Protein AF-A0A2V6FEG0-F1 (afdb_monomer_lite)

Sequence (91 aa):
MNTAIRQALWNARDGVADARAMIEQEFSPLIQQQPHLFQLALNEAEAMAWQTGFAHLLFPVLAWEKARAVAEWHARQESIRRTEPILSFSA

pLDDT: mean 90.37, std 11.27, range [55.56, 98.38]

Secondary structure (DSSP, 8-state):
--HHHHHHHHHHHHHHHHHHHHHHHHTHHHHHH-HHHHHHHHHHHHHHHHHTT-HHHHHHHHHHHHHHHHHHHHHHHHHHHHHS-------

Foldseek 3Di:
DDPVVVVVVVVLVVLLVVLVVVLCVVLVVLCVVPVPQLVVQLVVLQVVLVVVVRNSVRSNVSSNVSSVVSVVVVVVVVVVVVPDDPPPPDD

Radius of gyration: 17.92 Å; chains: 1; bounding box: 34×20×63 Å

Structure (mmCIF, N/CA/C/O backbone):
data_AF-A0A2V6FEG0-F1
#
_entry.id   AF-A0A2V6FEG0-F1
#
loop_
_atom_site.group_PDB
_atom_site.id
_atom_site.type_symbol
_atom_site.label_atom_id
_atom_site.label_alt_id
_atom_site.label_comp_id
_atom_site.label_asym_id
_atom_site.label_entity_id
_atom_site.label_seq_id
_atom_site.pdbx_PDB_ins_code
_atom_site.Cartn_x
_atom_site.Cartn_y
_atom_site.Cartn_z
_atom_site.occupancy
_atom_site.B_iso_or_equiv
_atom_site.auth_seq_id
_atom_site.auth_comp_id
_atom_site.auth_asym_id
_atom_site.auth_atom_id
_atom_site.pdbx_PDB_model_num
ATOM 1 N N . MET A 1 1 ? 19.430 12.645 -21.547 1.00 58.34 1 MET A N 1
ATOM 2 C CA . MET A 1 1 ? 18.394 11.762 -20.960 1.00 58.34 1 MET A CA 1
ATOM 3 C C . MET A 1 1 ? 17.338 11.461 -22.025 1.00 58.34 1 MET A C 1
ATOM 5 O O . MET A 1 1 ? 16.851 12.402 -22.638 1.00 58.34 1 MET A O 1
ATOM 9 N N . ASN A 1 2 ? 17.062 10.183 -22.313 1.00 84.44 2 ASN A N 1
ATOM 10 C CA . ASN A 1 2 ? 16.249 9.726 -23.456 1.00 84.44 2 ASN A CA 1
ATOM 11 C C . ASN A 1 2 ? 14.741 10.019 -23.253 1.00 84.44 2 ASN A C 1
ATOM 13 O O . ASN A 1 2 ? 14.204 9.816 -22.165 1.00 84.44 2 ASN A O 1
ATOM 17 N N . THR A 1 3 ? 14.055 10.510 -24.289 1.00 83.31 3 THR A N 1
ATOM 18 C CA . THR A 1 3 ? 12.616 10.843 -24.287 1.00 83.31 3 THR A CA 1
ATOM 19 C C . THR A 1 3 ? 11.722 9.629 -24.007 1.00 83.31 3 THR A C 1
ATOM 21 O O . THR A 1 3 ? 10.740 9.763 -23.284 1.00 83.31 3 THR A O 1
ATOM 24 N N . ALA A 1 4 ? 12.105 8.435 -24.468 1.00 80.88 4 ALA A N 1
ATOM 25 C CA . ALA A 1 4 ? 11.367 7.194 -24.225 1.00 80.88 4 ALA A CA 1
ATOM 26 C C . ALA A 1 4 ? 11.383 6.774 -22.743 1.00 80.88 4 ALA A C 1
ATOM 28 O O . ALA A 1 4 ? 10.362 6.349 -22.210 1.00 80.88 4 ALA A O 1
ATOM 29 N N . ILE A 1 5 ? 12.515 6.965 -22.050 1.00 78.25 5 ILE A N 1
ATOM 30 C CA . ILE A 1 5 ? 12.634 6.668 -20.610 1.00 78.25 5 ILE A CA 1
ATOM 31 C C . ILE A 1 5 ? 11.709 7.583 -19.802 1.00 78.25 5 ILE A C 1
ATOM 33 O O . ILE A 1 5 ? 11.061 7.139 -18.859 1.00 78.25 5 ILE A O 1
ATOM 37 N N . ARG A 1 6 ? 11.604 8.859 -20.192 1.00 74.19 6 ARG A N 1
ATOM 38 C CA . ARG A 1 6 ? 10.679 9.798 -19.544 1.00 74.19 6 ARG A CA 1
ATOM 39 C C . ARG A 1 6 ? 9.228 9.366 -19.726 1.00 74.19 6 ARG A C 1
ATOM 41 O O . ARG A 1 6 ? 8.519 9.290 -18.733 1.00 74.19 6 ARG A O 1
ATOM 48 N N . GLN A 1 7 ? 8.823 9.017 -20.946 1.00 78.50 7 GLN A N 1
ATOM 49 C CA . GLN A 1 7 ? 7.455 8.572 -21.214 1.00 78.50 7 GLN A CA 1
ATOM 50 C C . GLN A 1 7 ? 7.081 7.326 -20.397 1.00 78.50 7 GLN A C 1
ATOM 52 O O . GLN A 1 7 ? 6.015 7.287 -19.792 1.00 78.50 7 GLN A O 1
ATOM 57 N N . ALA A 1 8 ? 7.972 6.334 -20.324 1.00 76.44 8 ALA A N 1
ATOM 58 C CA . ALA A 1 8 ? 7.726 5.114 -19.556 1.00 76.44 8 ALA A CA 1
ATOM 59 C C . ALA A 1 8 ? 7.536 5.394 -18.053 1.00 76.44 8 ALA A C 1
ATOM 61 O O . ALA A 1 8 ? 6.653 4.819 -17.421 1.00 76.44 8 ALA A O 1
ATOM 62 N N . LEU A 1 9 ? 8.326 6.313 -17.487 1.00 76.69 9 LEU A N 1
ATOM 63 C CA . LEU A 1 9 ? 8.189 6.728 -16.088 1.00 76.69 9 LEU A CA 1
ATOM 64 C C . LEU A 1 9 ? 6.885 7.489 -15.824 1.00 76.69 9 LEU A C 1
ATOM 66 O O . LEU A 1 9 ? 6.335 7.373 -14.734 1.00 76.69 9 LEU A O 1
ATOM 70 N N . TRP A 1 10 ? 6.405 8.270 -16.792 1.00 75.56 10 TRP A N 1
ATOM 71 C CA . TRP A 1 10 ? 5.148 9.012 -16.668 1.00 75.56 10 TRP A CA 1
ATOM 72 C C . TRP A 1 10 ? 3.963 8.051 -16.681 1.00 75.56 10 TRP A C 1
ATOM 74 O O . TRP A 1 10 ? 3.217 8.021 -15.712 1.00 75.56 10 TRP A O 1
ATOM 84 N N . ASN A 1 11 ? 3.909 7.146 -17.661 1.00 86.25 11 ASN A N 1
ATOM 85 C CA . ASN A 1 11 ? 2.885 6.101 -17.718 1.00 86.25 11 ASN A CA 1
ATOM 86 C C . ASN A 1 11 ? 2.856 5.250 -16.434 1.00 86.25 11 ASN A C 1
ATOM 88 O O . ASN A 1 11 ? 1.793 4.860 -15.961 1.00 86.25 11 ASN A O 1
ATOM 92 N N . ALA A 1 12 ? 4.028 4.963 -15.853 1.00 86.19 12 ALA A N 1
ATOM 93 C CA . ALA A 1 12 ? 4.107 4.218 -14.603 1.00 86.19 12 ALA A CA 1
ATOM 94 C C . ALA A 1 12 ? 3.548 5.005 -13.405 1.00 86.19 12 ALA A C 1
ATOM 96 O O . ALA A 1 12 ? 2.921 4.412 -12.534 1.00 86.19 12 ALA A O 1
ATOM 97 N N . ARG A 1 13 ? 3.769 6.323 -13.345 1.00 91.38 13 ARG A N 1
ATOM 98 C CA . ARG A 1 13 ? 3.203 7.182 -12.294 1.00 91.38 13 ARG A CA 1
ATOM 99 C C . ARG A 1 13 ? 1.694 7.311 -12.426 1.00 91.38 13 ARG A C 1
ATOM 101 O O . ARG A 1 13 ? 1.011 7.188 -11.416 1.00 91.38 13 ARG A O 1
ATOM 108 N N . ASP A 1 14 ? 1.205 7.499 -13.647 1.00 92.94 14 ASP A N 1
ATOM 109 C CA . ASP A 1 14 ? -0.229 7.593 -13.926 1.00 92.94 14 ASP A CA 1
ATOM 110 C C . ASP A 1 14 ? -0.928 6.288 -13.512 1.00 92.94 14 ASP A C 1
ATOM 112 O O . ASP A 1 14 ? -1.880 6.315 -12.739 1.00 92.94 14 ASP A O 1
ATOM 116 N N . GLY A 1 15 ? -0.359 5.131 -13.874 1.00 92.56 15 GLY A N 1
ATOM 117 C CA . GLY A 1 15 ? -0.893 3.831 -13.455 1.00 92.56 15 GLY A CA 1
ATOM 118 C C . GLY A 1 15 ? -0.878 3.599 -11.938 1.00 92.56 15 GLY A C 1
ATOM 119 O O . GLY A 1 15 ? -1.798 2.985 -11.401 1.00 92.56 15 GLY A O 1
ATOM 120 N N . VAL A 1 16 ? 0.134 4.103 -11.221 1.00 96.44 16 VAL A N 1
ATOM 121 C CA . VAL A 1 16 ? 0.162 4.056 -9.746 1.00 96.44 16 VAL A CA 1
ATOM 122 C C . VAL A 1 16 ? -0.919 4.963 -9.150 1.00 96.44 16 VAL A C 1
ATOM 124 O O . VAL A 1 16 ? -1.605 4.548 -8.218 1.00 96.44 16 VAL A O 1
ATOM 127 N N . ALA A 1 17 ? -1.106 6.170 -9.688 1.00 96.50 17 ALA A N 1
ATOM 128 C CA . ALA A 1 17 ? -2.124 7.108 -9.218 1.00 96.50 17 ALA A CA 1
ATOM 129 C C . ALA A 1 17 ? -3.549 6.571 -9.433 1.00 96.50 17 ALA A C 1
ATOM 131 O O . ALA A 1 17 ? -4.358 6.598 -8.504 1.00 96.50 17 ALA A O 1
ATOM 132 N N . ASP A 1 18 ? -3.829 6.011 -10.611 1.00 96.69 18 ASP A N 1
ATOM 133 C CA . ASP A 1 18 ? -5.122 5.400 -10.933 1.00 96.69 18 ASP A CA 1
ATOM 134 C C . ASP A 1 18 ? -5.423 4.220 -10.001 1.00 96.69 18 ASP A C 1
ATOM 136 O O . ASP A 1 18 ? -6.494 4.142 -9.393 1.00 96.69 18 ASP A O 1
ATOM 140 N N . ALA A 1 19 ? -4.445 3.330 -9.810 1.00 96.81 19 ALA A N 1
ATOM 141 C CA . ALA A 1 19 ? -4.573 2.214 -8.882 1.00 96.81 19 ALA A CA 1
ATOM 142 C C . ALA A 1 19 ? -4.797 2.685 -7.439 1.00 96.81 19 ALA A C 1
ATOM 144 O O . ALA A 1 19 ? -5.574 2.075 -6.704 1.00 96.81 19 ALA A O 1
ATOM 145 N N . ARG A 1 20 ? -4.159 3.786 -7.027 1.00 98.00 20 ARG A N 1
ATOM 146 C CA . ARG A 1 20 ? -4.333 4.347 -5.684 1.00 98.00 20 ARG A CA 1
ATOM 147 C C . ARG A 1 20 ? -5.765 4.819 -5.476 1.00 98.00 20 ARG A C 1
ATOM 149 O O . ARG A 1 20 ? -6.371 4.453 -4.473 1.00 98.00 20 ARG A O 1
ATOM 156 N N . ALA A 1 21 ? -6.312 5.560 -6.436 1.00 97.44 21 ALA A N 1
ATOM 157 C CA . ALA A 1 21 ? -7.690 6.035 -6.387 1.00 97.44 21 ALA A CA 1
ATOM 158 C C . ALA A 1 21 ? -8.694 4.870 -6.326 1.00 97.44 21 ALA A C 1
ATOM 160 O O . ALA A 1 21 ? -9.637 4.909 -5.537 1.00 97.44 21 ALA A O 1
ATOM 161 N N . MET A 1 22 ? -8.459 3.799 -7.095 1.00 97.19 22 MET A N 1
ATOM 162 C CA . MET A 1 22 ? -9.290 2.589 -7.043 1.00 97.19 22 MET A CA 1
ATOM 163 C C . MET A 1 22 ? -9.259 1.919 -5.663 1.00 97.19 22 MET A C 1
ATOM 165 O O . MET A 1 22 ? -10.306 1.547 -5.135 1.00 97.19 22 MET A O 1
ATOM 169 N N . ILE A 1 23 ? -8.077 1.784 -5.056 1.00 97.19 23 ILE A N 1
ATOM 170 C CA . ILE A 1 23 ? -7.935 1.191 -3.719 1.00 97.19 23 ILE A CA 1
ATOM 171 C C . ILE A 1 23 ? -8.565 2.089 -2.647 1.00 97.19 23 ILE A C 1
ATOM 173 O O . ILE A 1 23 ? -9.240 1.595 -1.747 1.00 97.19 23 ILE A O 1
ATOM 177 N N . GLU A 1 24 ? -8.398 3.407 -2.744 1.00 97.19 24 GLU A N 1
ATOM 178 C CA . GLU A 1 24 ? -9.031 4.359 -1.827 1.00 97.19 24 GLU A CA 1
ATOM 179 C C . GLU A 1 24 ? -10.564 4.297 -1.901 1.00 97.19 24 GLU A C 1
ATOM 181 O O . GLU A 1 24 ? -11.240 4.352 -0.871 1.00 97.19 24 GLU A O 1
ATOM 186 N N . GLN A 1 25 ? -11.118 4.119 -3.101 1.00 97.31 25 GLN A N 1
ATOM 187 C CA . GLN A 1 25 ? -12.550 3.926 -3.294 1.00 97.31 25 GLN A CA 1
ATOM 188 C C . GLN A 1 25 ? -13.042 2.610 -2.669 1.00 97.31 25 GLN A C 1
ATOM 190 O O . GLN A 1 25 ? -14.021 2.624 -1.922 1.00 97.31 25 GLN A O 1
ATOM 195 N N . GLU A 1 26 ? -12.358 1.494 -2.934 1.00 96.62 26 GLU A N 1
ATOM 196 C CA . GLU A 1 26 ? -12.723 0.162 -2.424 1.00 96.62 26 GLU A CA 1
ATOM 197 C C . GLU A 1 26 ? -12.690 0.104 -0.887 1.00 96.62 26 GLU A C 1
ATOM 199 O O . GLU A 1 26 ? -13.595 -0.424 -0.242 1.00 96.62 26 GLU A O 1
ATOM 204 N N . PHE A 1 27 ? -11.670 0.708 -0.275 1.00 95.94 27 PHE A N 1
ATOM 205 C CA . PHE A 1 27 ? -11.466 0.699 1.174 1.00 95.94 27 PHE A CA 1
ATOM 206 C C . PHE A 1 27 ? -11.961 1.981 1.863 1.00 95.94 27 PHE A C 1
ATOM 208 O O . PHE A 1 27 ? -11.550 2.280 2.987 1.00 95.94 27 PHE A O 1
ATOM 215 N N . SER A 1 28 ? -12.889 2.722 1.246 1.00 96.31 28 SER A N 1
ATOM 216 C CA . SER A 1 28 ? -13.441 3.969 1.798 1.00 96.31 28 SER A CA 1
ATOM 217 C C . SER A 1 28 ? -13.907 3.868 3.267 1.00 96.31 28 SER A C 1
ATOM 219 O O . SER A 1 28 ? -13.584 4.768 4.051 1.00 96.31 28 SER A O 1
ATOM 221 N N . PRO A 1 29 ? -14.569 2.778 3.721 1.00 94.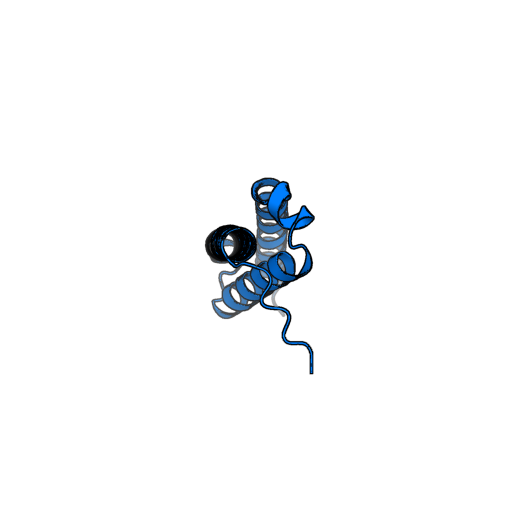50 29 PRO A N 1
ATOM 222 C CA . PRO A 1 29 ? -14.926 2.629 5.134 1.00 94.50 29 PRO A CA 1
ATOM 223 C C . PRO A 1 29 ? -13.707 2.606 6.067 1.00 94.50 29 PRO A C 1
ATOM 225 O O . PRO A 1 29 ? -13.739 3.182 7.153 1.00 94.50 29 PRO A O 1
ATOM 228 N N . LEU A 1 30 ? -12.613 1.971 5.639 1.00 93.31 30 LEU A N 1
ATOM 229 C CA . LEU A 1 30 ? -11.385 1.876 6.422 1.00 93.31 30 LEU A CA 1
ATOM 230 C C . LEU A 1 30 ? -10.664 3.224 6.505 1.00 93.31 30 LEU A C 1
ATOM 232 O O . LEU A 1 30 ? -10.112 3.544 7.5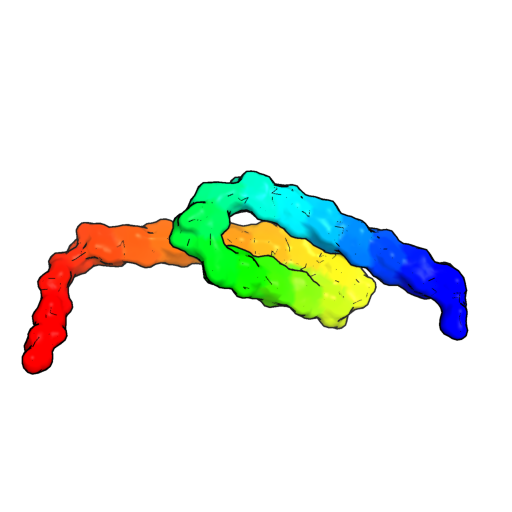54 1.00 93.31 30 LEU A O 1
ATOM 236 N N . ILE A 1 31 ? -10.720 4.039 5.447 1.00 94.44 31 ILE A N 1
ATOM 237 C CA . ILE A 1 31 ? -10.190 5.413 5.458 1.00 94.44 31 ILE A CA 1
ATOM 238 C C . ILE A 1 31 ? -10.879 6.247 6.539 1.00 94.44 31 ILE A C 1
ATOM 240 O O . ILE A 1 31 ? -10.219 7.005 7.242 1.00 94.44 31 ILE A O 1
ATOM 244 N N . GLN A 1 32 ? -12.192 6.093 6.711 1.00 94.44 32 GLN A N 1
ATOM 245 C CA . GLN A 1 32 ? -12.939 6.828 7.736 1.00 94.44 32 GLN A CA 1
ATOM 246 C C . GLN A 1 32 ? -12.596 6.356 9.155 1.00 94.44 32 GLN A C 1
ATOM 248 O O . GLN A 1 32 ? -12.572 7.158 10.085 1.00 94.44 32 GLN A O 1
ATOM 253 N N . GLN A 1 33 ? -12.321 5.061 9.328 1.00 94.38 33 GLN A N 1
ATOM 254 C CA . GLN A 1 33 ? -12.041 4.456 10.633 1.00 94.38 33 GLN A CA 1
ATOM 255 C C . GLN A 1 33 ? -10.577 4.610 11.071 1.00 94.38 33 GLN A C 1
ATOM 257 O O . GLN A 1 33 ? -10.303 4.804 12.253 1.0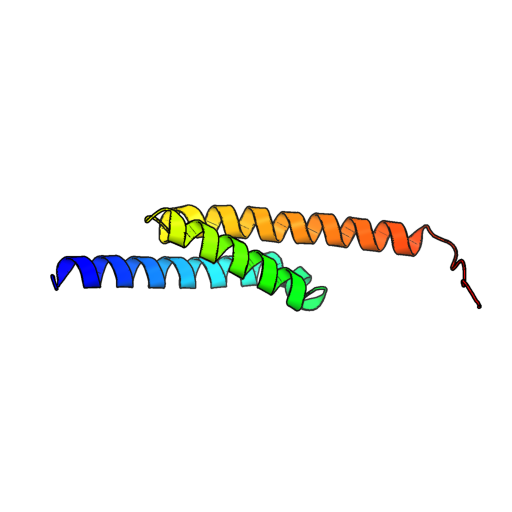0 94.38 33 GLN A O 1
ATOM 262 N N . GLN A 1 34 ? -9.634 4.484 10.135 1.00 94.62 34 GLN A N 1
ATOM 263 C CA . GLN A 1 34 ? -8.190 4.431 10.378 1.00 94.62 34 GLN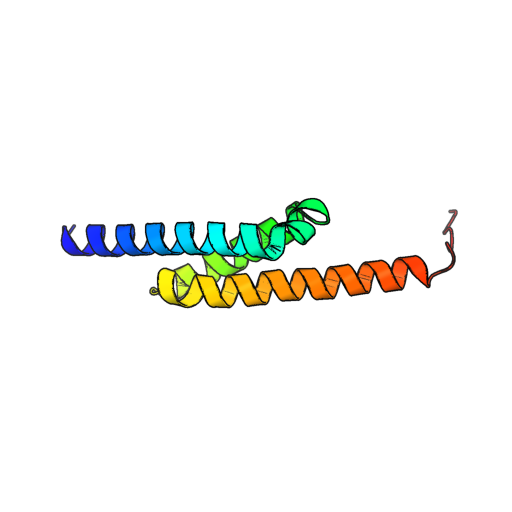 A CA 1
ATOM 264 C C . GLN A 1 34 ? -7.405 5.186 9.284 1.00 94.62 34 GLN A C 1
ATOM 266 O O . GLN A 1 34 ? -6.552 4.592 8.615 1.00 94.62 34 GLN A O 1
ATOM 271 N N . PRO A 1 35 ? -7.637 6.502 9.097 1.00 94.81 35 PRO A N 1
ATOM 272 C CA . PRO A 1 35 ? -7.084 7.263 7.970 1.00 94.81 35 PRO A CA 1
ATOM 273 C C . PRO A 1 35 ? -5.553 7.228 7.922 1.00 94.81 35 PRO A C 1
ATOM 275 O O . PRO A 1 35 ? -4.958 6.991 6.872 1.00 94.81 35 PRO A O 1
ATOM 278 N N . HIS A 1 36 ? -4.901 7.409 9.073 1.00 96.00 36 HIS A N 1
ATOM 279 C CA . HIS A 1 36 ? -3.441 7.434 9.155 1.00 96.00 36 HIS A CA 1
ATOM 280 C C . HIS A 1 36 ? -2.809 6.073 8.864 1.00 96.00 36 HIS A C 1
ATOM 282 O O . HIS A 1 36 ? -1.812 5.995 8.148 1.00 96.00 36 HIS A O 1
ATOM 288 N N . LEU A 1 37 ? -3.386 4.996 9.403 1.00 96.38 37 LEU A N 1
ATOM 289 C CA . LEU A 1 37 ? -2.840 3.655 9.212 1.00 96.38 37 LEU A CA 1
ATOM 290 C C . LEU A 1 37 ? -3.051 3.172 7.775 1.00 96.38 37 LEU A C 1
ATOM 292 O O . LEU A 1 37 ? -2.158 2.561 7.194 1.00 96.38 37 LEU A O 1
ATOM 296 N N . PHE A 1 38 ? -4.194 3.513 7.181 1.00 97.38 38 PHE A N 1
ATOM 297 C CA . PHE A 1 38 ? -4.455 3.261 5.772 1.00 97.38 38 PHE A CA 1
ATOM 298 C C . PHE A 1 38 ? -3.458 4.000 4.866 1.00 97.38 38 PHE A C 1
ATOM 300 O O . PHE A 1 38 ? -2.856 3.395 3.981 1.00 97.38 38 PHE A O 1
ATOM 307 N N . GLN A 1 39 ? -3.209 5.288 5.126 1.00 97.62 39 GLN A N 1
ATOM 308 C CA . GLN A 1 39 ? -2.226 6.063 4.367 1.00 97.62 39 GLN A CA 1
ATOM 309 C C . GLN A 1 39 ? -0.813 5.473 4.485 1.00 97.62 39 GLN A C 1
ATOM 311 O O . GLN A 1 39 ? -0.100 5.389 3.485 1.00 97.62 39 GLN A O 1
ATOM 316 N N . LEU A 1 40 ? -0.411 5.036 5.683 1.00 98.06 40 LEU A N 1
ATOM 317 C CA . LEU A 1 40 ? 0.885 4.393 5.900 1.00 98.06 40 LEU A CA 1
ATOM 318 C C . LEU A 1 40 ? 1.013 3.095 5.091 1.00 98.06 40 LEU A C 1
ATOM 320 O O . LEU A 1 40 ? 2.030 2.887 4.434 1.00 98.06 40 LEU A O 1
ATOM 324 N N . ALA A 1 41 ? -0.031 2.266 5.093 1.00 98.00 41 ALA A N 1
ATOM 325 C CA . ALA A 1 41 ? -0.081 1.015 4.344 1.00 98.00 41 ALA A CA 1
ATOM 326 C C . ALA A 1 41 ? 0.061 1.235 2.827 1.00 98.00 41 ALA A C 1
ATOM 328 O O . ALA A 1 41 ? 0.833 0.530 2.174 1.00 98.00 41 ALA A O 1
ATOM 329 N N . LEU A 1 42 ? -0.612 2.251 2.274 1.00 98.00 42 LEU A N 1
ATOM 330 C CA . LEU A 1 42 ? -0.460 2.612 0.862 1.00 98.00 42 LEU A CA 1
ATOM 331 C C . LEU A 1 42 ? 0.926 3.168 0.541 1.00 98.00 42 LEU A C 1
ATOM 333 O O . LEU A 1 42 ? 1.499 2.819 -0.487 1.00 98.00 42 LEU A O 1
ATOM 337 N N . ASN A 1 43 ? 1.486 4.002 1.415 1.00 98.06 43 ASN A N 1
ATOM 338 C CA . ASN A 1 43 ? 2.827 4.546 1.212 1.00 98.06 43 ASN A CA 1
ATOM 339 C C . ASN A 1 43 ? 3.894 3.442 1.246 1.00 98.06 43 ASN A C 1
ATOM 341 O O . ASN A 1 43 ? 4.840 3.484 0.462 1.00 98.06 43 ASN A O 1
ATOM 345 N N . GLU A 1 44 ? 3.740 2.443 2.119 1.00 98.06 44 GLU A N 1
ATOM 346 C CA . GLU A 1 44 ? 4.627 1.280 2.160 1.00 98.06 44 GLU A CA 1
ATOM 347 C C . GLU A 1 44 ? 4.512 0.450 0.873 1.00 98.06 44 GLU A C 1
ATOM 349 O O . GLU A 1 44 ? 5.530 0.142 0.252 1.00 98.06 44 GLU A O 1
ATOM 354 N N . ALA A 1 45 ? 3.286 0.146 0.431 1.00 98.38 45 ALA A N 1
ATOM 355 C CA . ALA A 1 45 ? 3.043 -0.567 -0.822 1.00 98.38 45 ALA A CA 1
ATOM 356 C C . ALA A 1 45 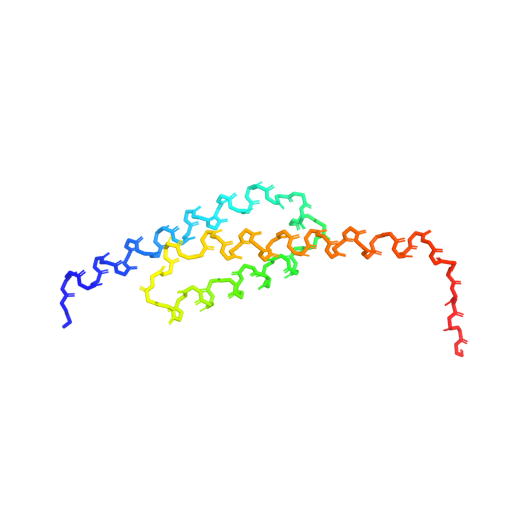? 3.656 0.163 -2.027 1.00 98.38 45 ALA A C 1
ATOM 358 O O . ALA A 1 45 ? 4.300 -0.457 -2.873 1.00 98.38 45 ALA A O 1
ATOM 359 N N . GLU A 1 46 ? 3.493 1.485 -2.092 1.00 97.69 46 GLU A N 1
ATOM 360 C CA . GLU A 1 46 ? 4.048 2.317 -3.157 1.00 97.69 46 GLU A CA 1
ATOM 361 C C . GLU A 1 46 ? 5.581 2.319 -3.133 1.00 97.69 46 GLU A C 1
ATOM 363 O O . GLU A 1 46 ? 6.217 2.085 -4.163 1.00 97.69 46 GLU A O 1
ATOM 368 N N . ALA A 1 47 ? 6.190 2.514 -1.960 1.00 97.62 47 ALA A N 1
ATOM 369 C CA . ALA A 1 47 ? 7.641 2.478 -1.807 1.00 97.62 47 ALA A CA 1
ATOM 370 C C . ALA A 1 47 ? 8.228 1.124 -2.236 1.00 97.62 47 ALA A C 1
ATOM 372 O O . ALA A 1 47 ? 9.215 1.087 -2.974 1.00 97.62 47 ALA A O 1
ATOM 373 N N . MET A 1 48 ? 7.599 0.017 -1.829 1.00 97.75 48 MET A N 1
ATOM 374 C CA . MET A 1 48 ? 7.989 -1.329 -2.252 1.00 97.75 48 MET A CA 1
ATOM 375 C C . MET A 1 48 ? 7.855 -1.500 -3.767 1.00 97.75 48 MET A C 1
ATOM 377 O O . MET A 1 48 ? 8.781 -1.985 -4.413 1.00 97.75 48 MET A O 1
ATOM 381 N N . ALA A 1 49 ? 6.742 -1.059 -4.357 1.00 97.31 49 ALA A N 1
ATOM 382 C CA . ALA A 1 49 ? 6.514 -1.160 -5.793 1.00 97.31 49 ALA A CA 1
ATOM 383 C C . ALA A 1 49 ? 7.590 -0.407 -6.596 1.00 97.31 49 ALA A C 1
ATOM 385 O O . ALA A 1 49 ? 8.115 -0.942 -7.576 1.00 97.31 49 ALA A O 1
ATOM 386 N N . TRP A 1 50 ? 7.992 0.792 -6.160 1.00 96.06 50 TRP A N 1
ATOM 387 C CA . TRP A 1 50 ? 9.048 1.569 -6.819 1.00 96.06 50 TRP A CA 1
ATOM 388 C C . TRP A 1 50 ? 10.427 0.902 -6.779 1.00 96.06 50 TRP A C 1
ATOM 390 O O . TRP A 1 50 ? 11.184 1.036 -7.741 1.00 96.06 50 TRP A O 1
ATOM 400 N N . GLN A 1 51 ? 10.744 0.126 -5.737 1.00 96.19 51 GLN A N 1
ATOM 401 C CA . GLN A 1 51 ? 12.018 -0.605 -5.643 1.00 96.19 51 GLN A CA 1
ATOM 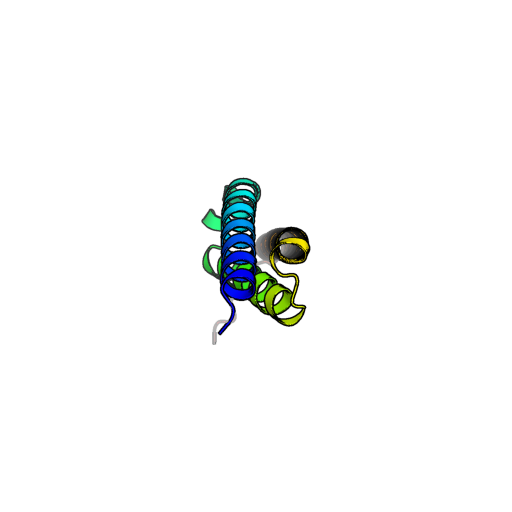402 C C . GLN A 1 51 ? 12.164 -1.716 -6.695 1.00 96.19 51 GLN A C 1
ATOM 404 O O . GLN A 1 51 ? 13.276 -2.153 -6.977 1.00 96.19 51 GLN A O 1
ATOM 409 N N . THR A 1 52 ? 11.062 -2.156 -7.308 1.00 92.50 52 THR A N 1
ATOM 410 C CA . THR A 1 52 ? 11.063 -3.254 -8.290 1.00 92.50 52 THR A CA 1
ATOM 411 C C . THR A 1 52 ? 11.337 -2.811 -9.729 1.00 92.50 52 THR A C 1
ATOM 413 O O . THR A 1 52 ? 11.609 -3.648 -10.585 1.00 92.50 52 THR A O 1
ATOM 416 N N . GLY A 1 53 ? 11.216 -1.512 -10.027 1.00 90.44 53 GLY A N 1
ATOM 417 C CA . GLY A 1 53 ? 11.257 -0.980 -11.396 1.00 90.44 53 GLY A CA 1
ATOM 418 C C . GLY A 1 53 ? 9.957 -1.142 -12.201 1.00 90.44 53 GLY A C 1
ATOM 419 O O . GLY A 1 53 ? 9.836 -0.542 -13.267 1.00 90.44 53 GLY A O 1
ATOM 420 N N . PHE A 1 54 ? 8.958 -1.870 -11.686 1.00 90.62 54 PHE A N 1
ATOM 421 C CA . PHE A 1 54 ? 7.668 -2.122 -12.349 1.00 90.62 54 PHE A CA 1
ATOM 422 C C . PHE A 1 54 ? 6.481 -1.695 -11.472 1.00 90.62 54 PHE A C 1
ATOM 424 O O . PHE A 1 54 ? 5.509 -2.431 -11.303 1.00 90.62 54 PHE A O 1
ATOM 431 N N . ALA A 1 55 ? 6.561 -0.486 -10.906 1.00 94.62 55 ALA A N 1
ATOM 432 C CA . ALA A 1 55 ? 5.630 -0.021 -9.877 1.00 94.62 55 ALA A CA 1
ATOM 433 C C . ALA A 1 55 ? 4.150 -0.105 -10.286 1.00 94.62 55 ALA A C 1
ATOM 435 O O . ALA A 1 55 ? 3.341 -0.604 -9.518 1.00 94.62 55 ALA A O 1
ATOM 436 N N . HIS A 1 56 ? 3.803 0.291 -11.511 1.00 93.12 56 HIS A N 1
ATOM 437 C CA . HIS A 1 56 ? 2.424 0.249 -12.017 1.00 93.12 56 HIS A CA 1
ATOM 438 C C . HIS A 1 56 ? 1.819 -1.164 -12.102 1.00 93.12 56 HIS A C 1
ATOM 440 O O . HIS A 1 56 ? 0.600 -1.294 -12.111 1.00 93.12 56 HIS A O 1
ATOM 446 N N . LEU A 1 57 ? 2.644 -2.218 -12.157 1.00 93.62 57 LEU A N 1
ATOM 447 C CA . LEU A 1 57 ? 2.173 -3.607 -12.163 1.00 93.62 57 LEU A CA 1
ATOM 448 C C . LEU A 1 57 ? 2.012 -4.161 -10.747 1.00 93.62 57 LEU A C 1
ATOM 450 O O . LEU A 1 57 ? 1.082 -4.916 -10.481 1.00 93.62 57 LEU A O 1
ATOM 454 N N . LEU A 1 58 ? 2.928 -3.805 -9.842 1.00 96.44 58 LEU A N 1
ATOM 455 C CA . LEU A 1 58 ? 2.995 -4.404 -8.507 1.00 96.44 58 LEU A CA 1
ATOM 456 C C . LEU A 1 58 ? 2.267 -3.595 -7.437 1.00 96.44 58 LEU A C 1
ATOM 458 O O . LEU A 1 58 ? 1.733 -4.182 -6.498 1.00 96.44 58 LEU A O 1
ATOM 462 N N . PHE A 1 59 ? 2.193 -2.273 -7.584 1.00 98.06 59 PHE A N 1
ATOM 463 C CA . PHE A 1 59 ? 1.495 -1.413 -6.636 1.00 98.06 59 PHE A CA 1
ATOM 464 C C . PHE A 1 59 ? 0.029 -1.814 -6.417 1.00 98.06 59 PHE A C 1
ATOM 466 O O . PHE A 1 59 ? -0.338 -1.921 -5.252 1.00 98.06 59 PHE A O 1
ATOM 473 N N . PRO A 1 60 ? -0.800 -2.108 -7.443 1.00 97.81 60 PRO A N 1
ATOM 474 C CA . PRO A 1 60 ? -2.203 -2.468 -7.216 1.00 97.81 60 PRO A CA 1
ATOM 475 C C . PRO A 1 60 ? -2.364 -3.680 -6.289 1.00 97.81 60 PRO A C 1
ATOM 477 O O . PRO A 1 60 ? -3.196 -3.669 -5.384 1.00 97.81 60 PRO A O 1
ATOM 480 N N . VAL A 1 61 ? -1.531 -4.708 -6.483 1.00 97.75 61 VAL A N 1
ATOM 481 C CA . VAL A 1 61 ? -1.562 -5.937 -5.680 1.00 97.75 61 VAL A CA 1
ATOM 482 C C . VAL A 1 61 ? -1.065 -5.661 -4.262 1.00 97.75 61 VAL A C 1
ATOM 484 O O . VAL A 1 61 ? -1.760 -5.975 -3.299 1.00 97.75 61 VAL A O 1
ATOM 487 N N . LEU A 1 62 ? 0.090 -5.002 -4.124 1.00 98.25 62 LEU A N 1
ATOM 488 C CA . LEU A 1 62 ? 0.671 -4.668 -2.819 1.00 98.25 62 LEU A CA 1
ATOM 489 C C . LEU A 1 62 ? -0.243 -3.749 -1.999 1.00 98.25 62 LEU A C 1
ATOM 491 O O . LEU A 1 62 ? -0.410 -3.947 -0.797 1.00 98.25 62 LEU A O 1
ATOM 495 N N . ALA A 1 63 ? -0.851 -2.751 -2.640 1.00 98.31 63 ALA A N 1
ATOM 496 C CA . ALA A 1 63 ? -1.777 -1.822 -2.008 1.00 98.31 63 ALA A CA 1
ATOM 497 C C . ALA A 1 63 ? -3.018 -2.551 -1.492 1.00 98.31 63 ALA A C 1
ATOM 499 O O . ALA A 1 63 ? -3.429 -2.318 -0.357 1.00 98.31 63 ALA A O 1
ATOM 500 N N . TRP A 1 64 ? -3.574 -3.470 -2.286 1.00 98.31 64 TRP A N 1
ATOM 501 C CA . TRP A 1 64 ? -4.712 -4.286 -1.875 1.00 98.31 64 TRP A CA 1
ATOM 502 C C . TRP A 1 64 ? -4.373 -5.191 -0.686 1.00 98.31 64 TRP A C 1
ATOM 504 O O . TRP A 1 64 ? -5.108 -5.214 0.301 1.00 98.31 64 TRP A O 1
ATOM 514 N N . GLU A 1 65 ? -3.235 -5.888 -0.733 1.00 98.31 65 GLU A N 1
ATOM 515 C CA . GLU A 1 65 ? -2.768 -6.750 0.361 1.00 98.31 65 GLU A CA 1
ATOM 516 C C . GLU A 1 65 ? -2.565 -5.962 1.661 1.00 98.31 65 GLU A C 1
ATOM 518 O O . GLU A 1 65 ? -3.036 -6.372 2.725 1.00 98.31 65 GLU A O 1
ATOM 523 N N . LYS A 1 66 ? -1.908 -4.801 1.580 1.00 98.25 66 LYS A N 1
ATOM 524 C CA . LYS A 1 66 ? -1.647 -3.932 2.733 1.00 98.25 66 LYS A CA 1
ATOM 525 C C . LYS A 1 66 ? -2.934 -3.315 3.289 1.00 98.25 66 LYS A C 1
ATOM 527 O O . LYS A 1 66 ? -3.139 -3.348 4.501 1.00 98.25 66 LYS A O 1
ATOM 532 N N . ALA A 1 67 ? -3.826 -2.811 2.435 1.00 97.75 67 ALA A N 1
ATOM 533 C CA . ALA A 1 67 ? -5.126 -2.275 2.843 1.00 97.75 67 ALA A CA 1
ATOM 534 C C . ALA A 1 67 ? -5.993 -3.342 3.529 1.00 97.75 67 ALA A C 1
ATOM 536 O O . ALA A 1 67 ? -6.560 -3.101 4.599 1.00 97.75 67 ALA A O 1
ATOM 537 N N . ARG A 1 68 ? -6.032 -4.554 2.966 1.00 97.88 68 ARG A N 1
ATOM 538 C CA . ARG A 1 68 ? -6.724 -5.695 3.564 1.00 97.88 68 ARG A CA 1
ATOM 539 C C . ARG A 1 68 ? -6.134 -6.082 4.920 1.00 97.88 68 ARG A C 1
ATOM 541 O O . ARG A 1 68 ? -6.894 -6.282 5.864 1.00 97.88 68 ARG A O 1
ATOM 548 N N . ALA A 1 69 ? -4.809 -6.137 5.048 1.00 97.94 69 ALA A N 1
ATOM 549 C CA . ALA A 1 69 ? -4.158 -6.429 6.325 1.00 97.94 69 ALA A CA 1
ATOM 550 C C . ALA A 1 69 ? -4.527 -5.399 7.408 1.00 97.94 69 ALA A C 1
ATOM 552 O O . ALA A 1 69 ? -4.767 -5.769 8.558 1.00 97.94 69 ALA A O 1
ATOM 553 N N . VAL A 1 70 ? -4.643 -4.115 7.045 1.00 97.31 70 VAL A N 1
ATOM 554 C CA . VAL A 1 70 ? -5.123 -3.070 7.963 1.00 97.31 70 VAL A CA 1
ATOM 555 C C . VAL A 1 70 ? -6.593 -3.278 8.334 1.00 97.31 70 VAL A C 1
ATOM 557 O O . VAL A 1 70 ? -6.932 -3.140 9.510 1.00 97.31 70 VAL A O 1
ATOM 560 N N . ALA A 1 71 ? -7.461 -3.653 7.388 1.00 96.62 71 ALA A N 1
ATOM 561 C CA . ALA A 1 71 ? -8.863 -3.968 7.679 1.00 96.62 71 ALA A CA 1
ATOM 562 C C . ALA A 1 71 ? -8.992 -5.126 8.686 1.00 96.62 71 ALA A C 1
ATOM 564 O O . ALA A 1 71 ? -9.717 -5.021 9.677 1.00 96.62 71 ALA A O 1
ATOM 565 N N . GLU A 1 72 ? -8.255 -6.215 8.456 1.00 97.25 72 GLU A N 1
ATOM 566 C CA . GLU A 1 72 ? -8.245 -7.399 9.321 1.00 97.25 72 GLU A CA 1
ATOM 567 C C . GLU A 1 72 ? -7.682 -7.074 10.712 1.00 97.25 72 GLU A C 1
ATOM 569 O O . GLU A 1 72 ? -8.258 -7.464 11.734 1.00 97.25 72 GLU A O 1
ATOM 574 N N . TRP A 1 73 ? -6.597 -6.297 10.774 1.00 96.38 73 TRP A N 1
ATOM 575 C CA . TRP A 1 73 ? -6.046 -5.804 12.034 1.00 96.38 73 TRP A CA 1
ATOM 576 C C . TRP A 1 73 ? -7.054 -4.933 12.788 1.00 96.38 73 TRP A C 1
ATOM 578 O O . TRP A 1 73 ? -7.260 -5.144 13.983 1.00 96.38 73 TRP A O 1
ATOM 588 N N . HIS A 1 74 ? -7.718 -3.997 12.106 1.00 95.19 74 HIS A N 1
ATOM 589 C CA . HIS A 1 74 ? -8.699 -3.105 12.717 1.00 95.19 74 HIS A CA 1
ATOM 590 C C . HIS A 1 74 ? -9.883 -3.883 13.302 1.00 95.19 74 HIS A C 1
ATOM 592 O O . HIS A 1 74 ? -10.238 -3.681 14.464 1.00 95.19 74 HIS A O 1
ATOM 598 N N . ALA A 1 75 ? -10.434 -4.837 12.546 1.00 94.56 75 ALA A N 1
ATOM 599 C CA . ALA A 1 75 ? -11.494 -5.721 13.026 1.00 94.56 75 ALA A CA 1
ATOM 600 C C . ALA A 1 75 ? -11.060 -6.502 14.280 1.00 94.56 75 ALA A C 1
ATOM 602 O O . ALA A 1 75 ? -11.826 -6.634 15.239 1.00 94.56 75 ALA A O 1
ATOM 603 N N . ARG A 1 76 ? -9.804 -6.968 14.315 1.00 94.81 76 ARG A N 1
ATOM 604 C CA . ARG A 1 76 ? -9.238 -7.634 15.492 1.00 94.81 76 ARG A CA 1
ATOM 605 C C . ARG A 1 76 ? -9.103 -6.691 16.690 1.00 94.81 76 ARG A C 1
ATOM 607 O O . ARG A 1 76 ? -9.446 -7.098 17.797 1.00 94.81 76 ARG A O 1
ATOM 614 N N . GLN A 1 77 ? -8.640 -5.455 16.495 1.00 94.12 77 GLN A N 1
ATOM 615 C CA . GLN A 1 77 ? -8.546 -4.467 17.578 1.00 94.12 77 GLN A CA 1
ATOM 616 C C . GLN A 1 77 ? -9.918 -4.149 18.175 1.00 94.12 77 GLN A C 1
ATOM 618 O O . GLN A 1 77 ? -10.063 -4.115 19.394 1.00 94.12 77 GLN A O 1
ATOM 623 N N . GLU A 1 78 ? -10.938 -3.985 17.333 1.00 92.38 78 GLU A N 1
ATOM 624 C CA . GLU A 1 78 ? -12.312 -3.770 17.789 1.00 92.38 78 GLU A CA 1
ATOM 625 C C . GLU A 1 78 ? -12.849 -4.960 18.589 1.00 92.38 78 GLU A C 1
ATOM 627 O O . GLU A 1 78 ? -13.469 -4.775 19.636 1.00 92.38 78 GLU A O 1
ATOM 632 N N . SER A 1 79 ? -12.564 -6.190 18.154 1.00 93.56 79 SER A N 1
ATOM 633 C CA . SER A 1 79 ? -12.932 -7.390 18.912 1.00 93.56 79 SER A CA 1
ATOM 634 C C . SER A 1 79 ? -12.275 -7.428 20.294 1.00 93.56 79 SER A C 1
ATOM 636 O O . SER A 1 79 ? -12.938 -7.784 21.267 1.00 93.56 79 SER A O 1
ATOM 638 N N . ILE A 1 80 ? -10.991 -7.067 20.397 1.00 92.50 80 ILE A N 1
ATOM 639 C CA . ILE A 1 80 ? -10.261 -7.036 21.674 1.00 92.50 80 ILE A CA 1
ATOM 640 C C . ILE A 1 80 ? -10.868 -5.974 22.598 1.00 92.50 80 ILE A C 1
ATOM 642 O O . ILE A 1 80 ? -11.262 -6.301 23.714 1.00 92.50 80 ILE A O 1
ATOM 646 N N . ARG A 1 81 ? -11.059 -4.741 22.109 1.00 88.81 81 ARG A N 1
ATOM 647 C CA . ARG A 1 81 ? -11.657 -3.637 22.887 1.00 88.81 81 ARG A CA 1
ATOM 648 C C . ARG A 1 81 ? -13.049 -3.955 23.426 1.00 88.81 81 ARG A C 1
ATOM 650 O O . ARG A 1 81 ? -13.408 -3.476 24.493 1.00 88.81 81 ARG A O 1
ATOM 657 N N . ARG A 1 82 ? -13.846 -4.735 22.688 1.00 87.06 82 ARG A N 1
ATOM 658 C CA . ARG A 1 82 ? -15.191 -5.153 23.118 1.00 87.06 82 ARG A CA 1
ATOM 659 C C . ARG A 1 82 ? -15.178 -6.292 24.135 1.00 87.06 82 ARG A C 1
ATOM 661 O O . ARG A 1 82 ? -16.158 -6.452 24.854 1.00 87.06 82 ARG A O 1
ATOM 668 N N . THR A 1 83 ? -14.122 -7.102 24.147 1.00 82.75 83 THR A N 1
ATOM 669 C CA . THR A 1 83 ? -14.030 -8.300 24.994 1.00 82.75 83 THR A CA 1
ATOM 670 C C . THR A 1 83 ? -13.314 -8.010 26.309 1.00 82.75 83 THR A C 1
ATOM 672 O O . THR A 1 83 ? -13.614 -8.645 27.318 1.00 82.75 83 THR A O 1
ATOM 675 N N . GLU A 1 84 ? -12.384 -7.055 26.328 1.00 70.50 84 GLU A N 1
ATOM 676 C CA . GLU A 1 84 ? -11.691 -6.685 27.557 1.00 70.50 84 GLU A CA 1
ATOM 677 C C . GLU A 1 84 ? -12.594 -5.830 28.467 1.00 70.50 84 GLU A C 1
ATOM 679 O O . GLU A 1 84 ? -13.048 -4.758 28.055 1.00 70.50 84 GLU A O 1
ATOM 684 N N . PRO A 1 85 ? -12.852 -6.254 29.724 1.00 62.62 85 PRO A N 1
ATOM 685 C CA . PRO A 1 85 ? -13.323 -5.322 30.733 1.00 62.62 85 PRO A CA 1
ATOM 686 C C . PRO A 1 85 ? -12.256 -4.238 30.877 1.00 62.62 85 PRO A C 1
ATOM 688 O O . PRO A 1 85 ? -11.067 -4.552 30.863 1.00 62.62 85 PRO A O 1
ATOM 691 N N . ILE A 1 86 ? -12.670 -2.976 31.018 1.00 64.25 86 ILE A N 1
ATOM 692 C CA . ILE A 1 86 ? -11.774 -1.846 31.285 1.00 64.25 86 ILE A CA 1
ATOM 693 C C . ILE A 1 86 ? -11.013 -2.154 32.583 1.00 64.25 86 ILE A C 1
ATOM 695 O O . ILE A 1 86 ? -11.473 -1.841 33.679 1.00 64.25 86 ILE A O 1
ATOM 699 N N . LEU A 1 87 ? -9.854 -2.800 32.475 1.00 62.03 87 LEU A N 1
ATOM 700 C CA . LEU A 1 87 ? -8.879 -2.878 33.545 1.00 62.03 87 LEU A CA 1
ATOM 701 C C . LEU A 1 87 ? -8.216 -1.508 33.561 1.00 62.03 87 LEU A C 1
ATOM 703 O O . LEU A 1 87 ? -7.209 -1.265 32.898 1.00 62.03 87 LEU A O 1
ATOM 707 N N . SER A 1 88 ? -8.859 -0.569 34.256 1.00 61.94 88 SER A N 1
ATOM 708 C CA . SER A 1 88 ? -8.256 0.718 34.550 1.00 61.94 88 SER A CA 1
ATOM 709 C C . SER A 1 88 ? -7.000 0.450 35.372 1.00 61.94 88 SER A C 1
ATOM 711 O O . SER A 1 88 ? -7.075 0.138 36.561 1.00 61.94 88 SER A O 1
ATOM 713 N N . PHE A 1 89 ? -5.834 0.569 34.746 1.00 62.75 89 PHE A N 1
ATOM 714 C CA . PHE A 1 89 ? -4.590 0.740 35.478 1.00 62.75 89 PHE A CA 1
ATOM 715 C C . PHE A 1 89 ? -4.584 2.168 36.025 1.00 62.75 89 PHE A C 1
ATOM 717 O O . PHE A 1 89 ? -4.040 3.089 35.422 1.00 62.75 89 PHE A O 1
ATOM 724 N N . SER A 1 90 ? -5.288 2.364 37.138 1.00 55.56 90 SER A N 1
ATOM 725 C CA . SER A 1 90 ? -5.120 3.542 37.978 1.00 55.56 90 SER A CA 1
ATOM 726 C C . SER A 1 90 ? -3.794 3.385 38.721 1.00 55.56 90 SER A C 1
ATOM 728 O O . SER A 1 90 ? -3.625 2.422 39.471 1.00 55.56 90 SER A O 1
ATOM 730 N N . ALA A 1 91 ? -2.858 4.289 38.431 1.00 55.88 91 ALA A N 1
ATOM 731 C CA . ALA A 1 91 ? -1.598 4.470 39.149 1.00 55.88 91 ALA A CA 1
ATOM 732 C C . ALA A 1 91 ? -1.782 5.407 40.349 1.00 55.88 91 ALA A C 1
ATOM 734 O O . ALA A 1 91 ? -2.661 6.298 40.261 1.00 55.88 91 ALA A O 1
#